Protein AF-A0A6L8U2C1-F1 (afdb_monomer_lite)

pLDDT: mean 93.97, std 9.79, range [42.53, 98.62]

Foldseek 3Di:
DVVVVVVVVVLVVLLVVLVVVLVVLVVVLVVLVVVLVVLVVVLVVVVVCVVVVNDDPVVSVVSVVVSVVSVVVSVVSVVVSVVSVCSSCVSVVHDDD

Secondary structure (DSSP, 8-state):
-HHHHHHHHHHHHHHHHHHHHHHHHHHHHHHHHHHHHHHHHHHHHHHHHHHTTSS-HHHHHHHHHHHHHHHHHHHHHHHHHHHHHHHHHHHHT----

Sequence (97 aa):
ENRQNDLNDNLNRMLEAKRAEIESLSTLLETDLELISLRKRITSSSESQYENGTITATDLLNEINLEKQALINHEIHRINLAMAQADYYNISGKEIE

Radius of gyration: 21.48 Å; chains: 1; bounding box: 53×18×59 Å

Structure (mmCIF, N/CA/C/O backbone):
data_AF-A0A6L8U2C1-F1
#
_entry.id   AF-A0A6L8U2C1-F1
#
loop_
_atom_site.group_PDB
_atom_site.id
_atom_site.type_symbol
_atom_site.label_atom_id
_atom_site.label_alt_id
_atom_site.label_comp_id
_atom_site.label_asym_id
_atom_site.label_entity_id
_atom_site.label_seq_id
_atom_site.pdbx_PDB_ins_code
_atom_site.Cartn_x
_atom_site.Cartn_y
_atom_site.Cartn_z
_atom_site.occupancy
_atom_site.B_iso_or_equiv
_atom_site.auth_seq_id
_atom_site.auth_comp_id
_atom_site.auth_asym_id
_atom_site.auth_atom_id
_atom_site.pdbx_PDB_model_num
ATOM 1 N N . GLU A 1 1 ? 31.217 -1.457 -31.280 1.00 64.44 1 GLU A N 1
ATOM 2 C CA . GLU A 1 1 ? 31.029 -2.594 -30.355 1.00 64.44 1 GLU A CA 1
ATOM 3 C C . GLU A 1 1 ? 31.011 -2.167 -28.891 1.00 64.44 1 GLU A C 1
ATOM 5 O O . GLU A 1 1 ? 29.913 -2.118 -28.363 1.00 64.44 1 GLU A O 1
ATOM 10 N N . ASN A 1 2 ? 32.117 -1.738 -28.260 1.00 79.44 2 ASN A N 1
ATOM 11 C CA . ASN A 1 2 ? 32.122 -1.410 -26.812 1.00 79.44 2 ASN A CA 1
ATOM 12 C C . ASN A 1 2 ? 30.998 -0.458 -26.362 1.00 79.44 2 ASN A C 1
ATOM 14 O O . ASN A 1 2 ? 30.217 -0.813 -25.494 1.00 79.44 2 ASN A O 1
ATOM 18 N N . ARG A 1 3 ? 30.812 0.688 -27.032 1.00 80.88 3 ARG A N 1
ATOM 19 C CA . ARG A 1 3 ? 29.761 1.657 -26.663 1.00 80.88 3 ARG A CA 1
ATOM 20 C C . ARG A 1 3 ? 28.325 1.130 -26.815 1.00 80.88 3 ARG A C 1
ATOM 22 O O . ARG A 1 3 ? 27.432 1.612 -26.131 1.00 80.88 3 ARG A O 1
ATOM 29 N N . GLN A 1 4 ? 28.088 0.185 -27.729 1.00 80.69 4 GLN A N 1
ATOM 30 C CA . GLN A 1 4 ? 26.771 -0.448 -27.884 1.00 80.69 4 GLN A CA 1
ATOM 31 C C . GLN A 1 4 ? 26.533 -1.486 -26.787 1.00 80.69 4 GLN A C 1
ATOM 33 O O . GLN A 1 4 ? 25.439 -1.532 -26.233 1.00 80.69 4 GLN A O 1
ATOM 38 N N . ASN A 1 5 ? 27.564 -2.259 -26.439 1.00 86.88 5 ASN A N 1
ATOM 39 C CA . ASN A 1 5 ? 27.511 -3.205 -25.328 1.00 86.88 5 ASN A CA 1
ATOM 40 C C . ASN A 1 5 ? 27.286 -2.470 -24.000 1.00 86.88 5 ASN A C 1
ATOM 42 O O . ASN A 1 5 ? 26.375 -2.827 -23.264 1.00 86.88 5 ASN A O 1
ATOM 46 N N . ASP A 1 6 ? 28.008 -1.372 -23.758 1.00 88.94 6 ASP A N 1
ATOM 47 C CA . ASP A 1 6 ? 27.852 -0.547 -22.553 1.00 88.94 6 ASP A CA 1
ATOM 48 C C . ASP A 1 6 ? 26.422 -0.004 -22.400 1.00 88.94 6 ASP A C 1
ATOM 50 O O . ASP A 1 6 ? 25.875 0.035 -21.297 1.00 88.94 6 ASP A O 1
ATOM 54 N N . LEU A 1 7 ? 25.802 0.414 -23.510 1.00 87.56 7 LEU A N 1
ATOM 55 C CA . LEU A 1 7 ? 24.433 0.926 -23.519 1.00 87.56 7 LEU A CA 1
ATOM 56 C C . LEU A 1 7 ? 23.411 -0.186 -23.242 1.00 87.56 7 LEU A C 1
ATOM 58 O O . LEU A 1 7 ? 22.476 0.022 -22.472 1.00 87.56 7 LEU A O 1
ATOM 62 N N . ASN A 1 8 ? 23.605 -1.365 -23.834 1.00 88.75 8 ASN A N 1
ATOM 63 C CA . ASN A 1 8 ? 22.741 -2.522 -23.610 1.00 88.75 8 ASN A CA 1
ATOM 64 C C . ASN A 1 8 ? 22.841 -3.029 -22.162 1.00 88.75 8 ASN A C 1
ATOM 66 O O . ASN A 1 8 ? 21.831 -3.281 -21.511 1.00 88.75 8 ASN A O 1
ATOM 70 N N . ASP A 1 9 ? 24.055 -3.097 -21.617 1.00 92.06 9 ASP A N 1
ATOM 71 C CA . ASP A 1 9 ? 24.292 -3.483 -20.227 1.00 92.06 9 ASP A CA 1
ATOM 72 C C . ASP A 1 9 ? 23.677 -2.483 -19.245 1.00 92.06 9 ASP A C 1
ATOM 74 O O . ASP A 1 9 ? 23.177 -2.873 -18.188 1.00 92.06 9 ASP A O 1
ATOM 78 N N . ASN A 1 10 ? 23.703 -1.191 -19.579 1.00 91.19 10 ASN A N 1
ATOM 79 C CA . ASN A 1 10 ? 23.036 -0.165 -18.788 1.00 91.19 10 ASN A CA 1
ATOM 80 C C . ASN A 1 10 ? 21.510 -0.354 -18.801 1.00 91.19 10 ASN A C 1
ATOM 82 O O . ASN A 1 10 ? 20.891 -0.350 -17.737 1.00 91.19 10 ASN A O 1
ATOM 86 N N . LEU A 1 11 ? 20.924 -0.609 -19.975 1.00 91.38 11 LEU A N 1
ATOM 87 C CA . LEU A 1 11 ? 19.486 -0.841 -20.127 1.00 91.38 11 LEU A CA 1
ATOM 88 C C . LEU A 1 11 ? 19.022 -2.087 -19.360 1.00 91.38 11 LEU A C 1
ATOM 90 O O . LEU A 1 11 ? 18.025 -2.037 -18.641 1.00 91.38 11 LEU A O 1
ATOM 94 N N . ASN A 1 12 ? 19.782 -3.182 -19.443 1.00 92.81 12 ASN A N 1
ATOM 95 C CA . ASN A 1 12 ? 19.498 -4.409 -18.699 1.00 92.81 12 ASN A CA 1
ATOM 96 C C . ASN A 1 12 ? 19.514 -4.170 -17.185 1.00 92.81 12 ASN A C 1
ATOM 98 O O . ASN A 1 12 ? 18.579 -4.573 -16.496 1.00 92.81 12 ASN A O 1
ATOM 102 N N . ARG A 1 13 ? 20.511 -3.437 -16.672 1.00 94.81 13 ARG A N 1
ATOM 103 C CA . ARG A 1 13 ? 20.570 -3.076 -15.245 1.00 94.81 13 ARG A CA 1
ATOM 104 C C . ARG A 1 13 ? 19.380 -2.225 -14.807 1.00 94.81 13 ARG A C 1
ATOM 106 O O . ARG A 1 13 ? 18.851 -2.434 -13.719 1.00 94.81 13 ARG A O 1
ATOM 113 N N . MET A 1 14 ? 18.939 -1.279 -15.639 1.00 94.19 14 MET A N 1
ATOM 114 C CA . MET A 1 14 ? 17.749 -0.471 -15.348 1.00 94.19 14 MET A CA 1
ATOM 115 C C . MET A 1 14 ? 16.477 -1.330 -15.294 1.00 94.19 14 MET A C 1
ATOM 117 O O . MET A 1 14 ? 15.662 -1.163 -14.386 1.00 94.19 14 MET A O 1
ATOM 121 N N . LEU A 1 15 ? 16.323 -2.274 -16.226 1.00 95.06 15 LEU A N 1
ATOM 122 C CA . LEU A 1 15 ? 15.197 -3.210 -16.248 1.00 95.06 15 LEU A CA 1
ATOM 123 C C . LEU A 1 15 ? 15.192 -4.140 -15.029 1.00 95.06 15 LEU A C 1
ATOM 125 O O . LEU A 1 15 ? 14.131 -4.377 -14.454 1.00 95.06 15 LEU A O 1
ATOM 129 N N . GLU A 1 16 ? 16.351 -4.655 -14.621 1.00 96.25 16 GLU A N 1
ATOM 130 C CA . GLU A 1 16 ? 16.486 -5.484 -13.418 1.00 96.25 16 GLU A CA 1
ATOM 131 C C . GLU A 1 16 ? 16.134 -4.707 -12.149 1.00 96.25 16 GLU A C 1
ATOM 133 O O . GLU A 1 16 ? 15.351 -5.193 -11.333 1.00 96.25 16 GLU A O 1
ATOM 138 N N . ALA A 1 17 ? 16.632 -3.474 -12.015 1.00 95.88 17 ALA A N 1
ATOM 139 C CA . ALA A 1 17 ? 16.309 -2.615 -10.880 1.00 95.88 17 ALA A CA 1
ATOM 140 C C . ALA A 1 17 ? 14.799 -2.343 -10.784 1.00 95.88 17 ALA A C 1
ATOM 142 O O . ALA A 1 17 ? 14.218 -2.471 -9.707 1.00 95.88 17 ALA A O 1
ATOM 143 N N . LYS A 1 18 ? 14.144 -2.040 -11.913 1.00 95.88 18 LYS A N 1
ATOM 144 C CA . LYS A 1 18 ? 12.690 -1.826 -11.946 1.00 95.88 18 LYS A CA 1
ATOM 145 C C . LYS A 1 18 ? 11.888 -3.091 -11.650 1.00 95.88 18 LYS A C 1
ATOM 147 O O . LYS A 1 18 ? 10.873 -3.007 -10.970 1.00 95.88 18 LYS A O 1
ATOM 152 N N . ARG A 1 19 ? 12.345 -4.271 -12.078 1.00 96.62 19 ARG A N 1
ATOM 153 C CA . ARG A 1 19 ? 11.706 -5.546 -11.697 1.00 96.62 19 ARG A CA 1
ATOM 154 C C . ARG A 1 19 ? 11.772 -5.796 -10.194 1.00 96.62 19 ARG A C 1
ATOM 156 O O . ARG A 1 19 ? 10.752 -6.139 -9.608 1.00 96.62 19 ARG A O 1
ATOM 163 N N . ALA A 1 20 ? 12.937 -5.588 -9.582 1.00 97.81 20 ALA A N 1
ATOM 164 C CA . ALA A 1 20 ? 13.097 -5.731 -8.137 1.00 97.81 20 ALA A CA 1
ATOM 165 C C . ALA A 1 20 ? 12.222 -4.728 -7.359 1.00 97.81 20 ALA A C 1
ATOM 167 O O . ALA A 1 20 ? 11.622 -5.083 -6.346 1.00 97.81 20 ALA A O 1
ATOM 168 N N . GLU A 1 21 ? 12.099 -3.490 -7.850 1.00 97.62 21 GLU A N 1
ATOM 169 C CA . GLU A 1 21 ? 11.189 -2.484 -7.285 1.00 97.62 21 GLU A CA 1
ATOM 170 C C . GLU A 1 21 ? 9.719 -2.941 -7.353 1.00 97.62 21 GLU A C 1
ATOM 172 O O . GLU A 1 21 ? 9.011 -2.883 -6.348 1.00 97.62 21 GLU A O 1
ATOM 177 N N . ILE A 1 22 ? 9.275 -3.461 -8.503 1.00 98.19 22 ILE A N 1
ATOM 178 C CA . ILE A 1 22 ? 7.918 -3.997 -8.705 1.00 98.19 22 ILE A CA 1
ATOM 179 C C . ILE A 1 22 ? 7.628 -5.170 -7.759 1.00 98.19 22 ILE A C 1
ATOM 181 O O . ILE A 1 22 ? 6.550 -5.226 -7.165 1.00 98.19 22 ILE A O 1
ATOM 185 N N . GLU A 1 23 ? 8.568 -6.104 -7.605 1.00 98.31 23 GLU A N 1
ATOM 186 C CA . GLU A 1 23 ? 8.421 -7.261 -6.711 1.00 98.31 23 GLU A CA 1
ATOM 187 C C . GLU A 1 23 ? 8.315 -6.827 -5.240 1.00 98.31 23 GLU A C 1
ATOM 189 O O . GLU A 1 23 ? 7.427 -7.275 -4.509 1.00 98.31 23 GLU A O 1
ATOM 194 N N . SER A 1 24 ? 9.165 -5.883 -4.829 1.00 98.12 24 SER A N 1
ATOM 195 C CA . SER A 1 24 ? 9.144 -5.305 -3.484 1.00 98.12 24 SER A CA 1
ATOM 196 C C . SER A 1 24 ? 7.815 -4.602 -3.186 1.00 98.12 24 SER A C 1
ATOM 198 O O . SER A 1 24 ? 7.186 -4.871 -2.162 1.00 98.12 24 SER A O 1
ATOM 200 N N . LEU A 1 25 ? 7.330 -3.763 -4.109 1.00 98.19 25 LEU A N 1
ATOM 201 C CA . LEU A 1 25 ? 6.041 -3.075 -3.975 1.00 98.19 25 LEU A CA 1
ATOM 202 C C . LEU A 1 25 ? 4.862 -4.053 -3.959 1.00 98.19 25 LEU A C 1
ATOM 204 O O . LEU A 1 25 ? 3.923 -3.858 -3.193 1.00 98.19 25 LEU A O 1
ATOM 208 N N . SER A 1 26 ? 4.915 -5.123 -4.754 1.00 97.75 26 SER A N 1
ATOM 209 C CA . SER A 1 26 ? 3.870 -6.155 -4.752 1.00 97.75 26 SER A CA 1
ATOM 210 C C . SER A 1 26 ? 3.784 -6.858 -3.394 1.00 97.75 26 SER A C 1
ATOM 212 O O . SER A 1 26 ? 2.698 -6.989 -2.837 1.00 97.75 26 SER A O 1
ATOM 214 N N . THR A 1 27 ? 4.931 -7.216 -2.811 1.00 98.06 27 THR A N 1
ATOM 215 C CA . THR A 1 27 ? 5.001 -7.825 -1.469 1.00 98.06 27 THR A CA 1
ATOM 216 C C . THR A 1 27 ? 4.552 -6.850 -0.372 1.00 98.06 27 THR A C 1
ATOM 218 O O . THR A 1 27 ? 3.873 -7.228 0.587 1.00 98.06 27 THR A O 1
ATOM 221 N N . LEU A 1 28 ? 4.893 -5.565 -0.512 1.00 98.12 28 LEU A N 1
ATOM 222 C CA . LEU A 1 28 ? 4.456 -4.519 0.413 1.00 98.12 28 LEU A CA 1
ATOM 223 C C . LEU A 1 28 ? 2.928 -4.382 0.428 1.00 98.12 28 LEU A C 1
ATOM 225 O O . LEU A 1 28 ? 2.339 -4.265 1.501 1.00 98.12 28 LEU A O 1
ATOM 229 N N . LEU A 1 29 ? 2.278 -4.475 -0.735 1.00 98.38 29 LEU A N 1
ATOM 230 C CA . LEU A 1 29 ? 0.818 -4.427 -0.833 1.00 98.38 29 LEU A CA 1
ATOM 231 C C . LEU A 1 29 ? 0.132 -5.595 -0.121 1.00 98.38 29 LEU A C 1
ATOM 233 O O . LEU A 1 29 ? -0.930 -5.396 0.467 1.00 98.38 29 LEU A O 1
ATOM 237 N N . GLU A 1 30 ? 0.718 -6.792 -0.145 1.00 98.06 30 GLU A N 1
ATOM 238 C CA . GLU A 1 30 ? 0.201 -7.937 0.618 1.00 98.06 30 GLU A CA 1
ATOM 239 C C . GLU A 1 30 ? 0.256 -7.658 2.125 1.00 98.06 30 GLU A C 1
ATOM 241 O O . GLU A 1 30 ? -0.733 -7.842 2.836 1.00 98.06 30 GLU A O 1
ATOM 246 N N . THR A 1 31 ? 1.376 -7.106 2.593 1.00 98.00 31 THR A N 1
ATOM 247 C CA . THR A 1 31 ? 1.554 -6.725 4.003 1.00 98.00 31 THR A CA 1
ATOM 248 C C . THR A 1 31 ? 0.581 -5.611 4.416 1.00 98.00 31 THR A C 1
ATOM 250 O O . THR A 1 31 ? 0.015 -5.643 5.512 1.00 98.00 31 THR A O 1
ATOM 253 N N . ASP A 1 32 ? 0.323 -4.639 3.536 1.00 98.44 32 ASP A N 1
ATOM 254 C CA . ASP A 1 32 ? -0.667 -3.587 3.779 1.00 98.44 32 ASP A CA 1
ATOM 255 C C . ASP A 1 32 ? -2.081 -4.160 3.959 1.00 98.44 32 ASP A C 1
ATOM 257 O O . ASP A 1 32 ? -2.825 -3.703 4.831 1.00 98.44 32 ASP A O 1
ATOM 261 N N . LEU A 1 33 ? -2.462 -5.178 3.177 1.00 98.38 33 LEU A N 1
ATOM 262 C CA . LEU A 1 33 ? -3.767 -5.836 3.312 1.00 98.38 33 LEU A CA 1
ATOM 263 C C . LEU A 1 33 ? -3.914 -6.536 4.668 1.00 98.38 33 LEU A C 1
ATOM 265 O O . LEU A 1 33 ? -4.981 -6.458 5.290 1.00 98.38 33 LEU A O 1
ATOM 269 N N . GLU A 1 34 ? -2.850 -7.173 5.161 1.00 98.44 34 GLU A N 1
ATOM 270 C CA . GLU A 1 34 ? -2.828 -7.754 6.506 1.00 98.44 34 GLU A CA 1
ATOM 271 C C . GLU A 1 34 ? -2.989 -6.678 7.587 1.00 98.44 34 GLU A C 1
ATOM 273 O O . GLU A 1 34 ? -3.808 -6.828 8.502 1.00 98.44 34 GLU A O 1
ATOM 278 N N . LEU A 1 35 ? -2.276 -5.554 7.455 1.00 98.44 35 LEU A N 1
ATOM 279 C CA . LEU A 1 35 ? -2.386 -4.421 8.373 1.00 98.44 35 LEU A CA 1
ATOM 280 C C . LEU A 1 35 ? -3.799 -3.825 8.378 1.00 98.44 35 LEU A C 1
ATOM 282 O O . LEU A 1 35 ? -4.352 -3.559 9.448 1.00 98.44 35 LEU A O 1
ATOM 286 N N . ILE A 1 36 ? -4.408 -3.644 7.205 1.00 98.62 36 ILE A N 1
ATOM 287 C CA . ILE A 1 36 ? -5.785 -3.153 7.063 1.00 98.62 36 ILE A CA 1
ATOM 288 C C . ILE A 1 36 ? -6.763 -4.106 7.756 1.00 98.62 36 ILE A C 1
ATOM 290 O O . ILE A 1 36 ? -7.650 -3.658 8.485 1.00 98.62 36 ILE A O 1
ATOM 294 N N . SER A 1 37 ? -6.606 -5.417 7.557 1.00 98.50 37 SER A N 1
ATOM 295 C CA . SER A 1 37 ? -7.435 -6.434 8.212 1.00 98.50 37 SER A CA 1
ATOM 296 C C . SER A 1 37 ? -7.314 -6.362 9.737 1.00 98.50 37 SER A C 1
ATOM 298 O O . SER A 1 37 ? -8.322 -6.348 10.451 1.00 98.50 37 SER A O 1
ATOM 300 N N . LEU A 1 38 ? -6.087 -6.237 10.251 1.00 98.56 38 LEU A N 1
ATOM 301 C CA . LEU A 1 38 ? -5.838 -6.082 11.681 1.00 98.56 38 LEU A CA 1
ATOM 302 C C . LEU A 1 38 ? -6.480 -4.802 12.228 1.00 98.56 38 LEU A C 1
ATOM 304 O O . LEU A 1 38 ? -7.144 -4.850 13.263 1.00 98.56 38 LEU A O 1
ATOM 308 N N . ARG A 1 39 ? -6.333 -3.676 11.524 1.00 98.44 39 ARG A N 1
ATOM 309 C CA . ARG A 1 39 ? -6.917 -2.394 11.932 1.00 98.44 39 ARG A CA 1
ATOM 310 C C . ARG A 1 39 ? -8.436 -2.440 11.975 1.00 98.44 39 ARG A C 1
ATOM 312 O O . ARG A 1 39 ? -8.993 -2.049 12.990 1.00 98.44 39 ARG A O 1
ATOM 319 N N . LYS A 1 40 ? -9.094 -3.033 10.976 1.00 98.38 40 LYS A N 1
ATOM 320 C CA . LYS A 1 40 ? -10.554 -3.244 10.992 1.00 98.38 40 LYS A CA 1
ATOM 321 C C . LYS A 1 40 ? -11.025 -4.014 12.226 1.00 98.38 40 LYS A C 1
ATOM 323 O O . LYS A 1 40 ? -12.042 -3.671 12.825 1.00 98.38 40 LYS A O 1
ATOM 328 N N . ARG A 1 41 ? -10.283 -5.050 12.635 1.00 98.56 41 ARG A N 1
ATOM 329 C CA . ARG A 1 41 ? -10.595 -5.813 13.857 1.00 98.56 41 ARG A CA 1
ATOM 330 C C . ARG A 1 41 ? -10.436 -4.969 15.121 1.00 98.56 41 ARG A C 1
ATOM 332 O O . ARG A 1 41 ? -11.251 -5.100 16.030 1.00 98.56 41 ARG A O 1
ATOM 339 N N . ILE A 1 42 ? -9.406 -4.124 15.178 1.00 98.25 42 ILE A N 1
ATOM 340 C CA . ILE A 1 42 ? -9.191 -3.197 16.295 1.00 98.25 42 ILE A CA 1
ATOM 341 C C . ILE A 1 42 ? -10.334 -2.181 16.354 1.00 98.25 42 ILE A C 1
ATOM 343 O O . ILE A 1 42 ? -10.966 -2.077 17.400 1.00 98.25 42 ILE A O 1
ATOM 347 N N . THR A 1 43 ? -10.669 -1.525 15.239 1.00 98.12 43 THR A N 1
ATOM 348 C CA . THR A 1 43 ? -11.783 -0.569 15.160 1.00 98.12 43 THR A CA 1
ATOM 349 C C . THR A 1 43 ? -13.090 -1.198 15.639 1.00 98.12 43 THR A C 1
ATOM 351 O O . THR A 1 43 ? -13.746 -0.634 16.505 1.00 98.12 43 THR A O 1
ATOM 354 N N . SER A 1 44 ? -13.427 -2.404 15.171 1.00 98.31 44 SER A N 1
ATOM 355 C CA . SER A 1 44 ? -14.649 -3.111 15.587 1.00 98.31 44 SER A CA 1
ATOM 356 C C . SER A 1 44 ? -14.675 -3.438 17.090 1.00 98.31 44 SER A C 1
ATOM 358 O O . SER A 1 44 ? -15.712 -3.322 17.749 1.00 98.31 44 SER A O 1
ATOM 360 N N . SER A 1 45 ? -13.525 -3.801 17.671 1.00 98.06 45 SER A N 1
ATOM 361 C CA . SER A 1 45 ? -13.410 -3.973 19.123 1.00 98.06 45 SER A CA 1
ATOM 362 C C . SER A 1 45 ? -13.585 -2.644 19.862 1.00 98.06 45 SER A C 1
ATOM 364 O O . SER A 1 45 ? -14.230 -2.612 20.910 1.00 98.06 45 SER A O 1
ATOM 366 N N . SER A 1 46 ? -13.024 -1.554 19.339 1.00 97.56 46 SER A N 1
ATOM 367 C CA . SER A 1 46 ? -13.159 -0.215 19.916 1.00 97.56 46 SER A CA 1
ATOM 368 C C . SER A 1 46 ? -14.595 0.303 19.833 1.00 97.56 46 SER A C 1
ATOM 370 O O . SER A 1 46 ? -15.075 0.889 20.797 1.00 97.56 46 SER A O 1
ATOM 372 N N . GLU A 1 47 ? -15.326 0.021 18.752 1.00 97.81 47 GLU A N 1
ATOM 373 C CA . GLU A 1 47 ? -16.762 0.322 18.640 1.00 97.81 47 GLU A CA 1
ATOM 374 C C . GLU A 1 47 ? -17.547 -0.351 19.772 1.00 97.81 47 GLU A C 1
ATOM 376 O O . GLU A 1 47 ? -18.271 0.317 20.507 1.00 97.81 47 GLU A O 1
ATOM 381 N N . SER A 1 48 ? -17.306 -1.647 20.000 1.00 98.19 48 SER A N 1
ATOM 382 C CA . SER A 1 48 ? -17.934 -2.385 21.105 1.00 98.19 48 SER A CA 1
ATOM 383 C C . SER A 1 48 ? -17.562 -1.806 22.476 1.00 98.19 48 SER A C 1
ATOM 385 O O . SER A 1 48 ? -18.391 -1.741 23.383 1.00 98.19 48 SER A O 1
ATOM 387 N N . GLN A 1 49 ? -16.310 -1.382 22.671 1.00 97.75 49 GLN A N 1
ATOM 388 C CA . GLN A 1 49 ? -15.880 -0.755 23.925 1.00 97.75 49 GLN A CA 1
ATOM 389 C C . GLN A 1 49 ? -16.520 0.620 24.131 1.00 97.75 49 GLN A C 1
ATOM 391 O O . GLN A 1 49 ? -16.844 0.971 25.265 1.00 97.75 49 GLN A O 1
ATOM 396 N N . TYR A 1 50 ? -16.723 1.386 23.061 1.00 97.75 50 TYR A N 1
ATOM 397 C CA . TYR A 1 50 ? -17.384 2.685 23.108 1.00 97.75 50 TYR A CA 1
ATOM 398 C C . TYR A 1 50 ? -18.870 2.539 23.447 1.00 97.75 50 TYR A C 1
ATOM 400 O O . TYR A 1 50 ? -19.357 3.225 24.344 1.00 97.75 50 TYR A O 1
ATOM 408 N N . GLU A 1 51 ? -19.571 1.597 22.809 1.00 97.31 51 GLU A N 1
ATOM 409 C CA . GLU A 1 51 ? -20.975 1.284 23.114 1.00 97.31 51 GLU A CA 1
ATOM 410 C C . GLU A 1 51 ? -21.170 0.866 24.577 1.00 97.31 51 GLU A C 1
ATOM 412 O O . GLU A 1 51 ? -22.138 1.264 25.223 1.00 97.31 51 GLU A O 1
ATOM 417 N N . ASN A 1 52 ? -20.207 0.124 25.128 1.00 97.06 52 ASN A N 1
ATOM 418 C CA . ASN A 1 52 ? -20.189 -0.270 26.536 1.00 97.06 52 ASN A CA 1
ATOM 419 C C . ASN A 1 52 ? -19.650 0.827 27.479 1.00 97.06 52 ASN A C 1
ATOM 421 O O . ASN A 1 52 ? -19.466 0.575 28.670 1.00 97.06 52 ASN A O 1
ATOM 425 N N . GLY A 1 53 ? -19.350 2.027 26.972 1.00 96.12 53 GLY A N 1
ATOM 426 C CA . GLY A 1 53 ? -18.855 3.162 27.756 1.00 96.12 53 GLY A CA 1
ATOM 427 C C . GLY A 1 53 ? -17.459 2.970 28.362 1.00 96.12 53 GLY A C 1
ATOM 428 O O . GLY A 1 53 ? -17.100 3.671 29.304 1.00 96.12 53 GLY A O 1
ATOM 429 N N . THR A 1 54 ? -16.680 2.010 27.857 1.00 97.19 54 THR A N 1
ATOM 430 C CA . THR A 1 54 ? -15.327 1.685 28.340 1.00 97.19 54 THR A CA 1
ATOM 431 C C . THR A 1 54 ? -14.258 2.613 27.755 1.00 97.19 54 THR A C 1
ATOM 433 O O . THR A 1 54 ? -13.266 2.890 28.425 1.00 97.19 54 THR A O 1
ATOM 436 N N . ILE A 1 55 ? -14.463 3.118 26.534 1.00 97.94 55 ILE A N 1
ATOM 437 C CA . ILE A 1 55 ? -13.597 4.125 25.898 1.00 97.94 55 ILE A CA 1
ATOM 438 C C . ILE A 1 55 ? -14.393 5.379 25.536 1.00 97.94 55 ILE A C 1
ATOM 440 O O . ILE A 1 55 ? -15.625 5.362 25.488 1.00 97.94 55 ILE A O 1
ATOM 444 N N . THR A 1 56 ? -13.694 6.478 25.257 1.00 98.00 56 THR A N 1
ATOM 445 C CA . THR A 1 56 ? -14.331 7.726 24.826 1.00 98.00 56 THR A CA 1
ATOM 446 C C . THR A 1 56 ? -14.570 7.753 23.315 1.00 98.00 56 THR A C 1
ATOM 448 O O . THR A 1 56 ? -13.973 6.995 22.550 1.00 98.00 56 THR A O 1
ATOM 451 N N . ALA A 1 57 ? -15.414 8.683 22.855 1.00 96.75 57 ALA A N 1
ATOM 452 C CA . ALA A 1 57 ? -15.609 8.913 21.421 1.00 96.75 57 ALA A CA 1
ATOM 453 C C . ALA A 1 57 ? -14.303 9.332 20.717 1.00 96.75 57 ALA A C 1
ATOM 455 O O . ALA A 1 57 ? -14.085 8.979 19.562 1.00 96.75 57 ALA A O 1
ATOM 456 N N . THR A 1 58 ? -13.423 10.060 21.413 1.00 97.88 58 THR A N 1
ATOM 457 C CA . THR A 1 58 ? -12.115 10.472 20.886 1.00 97.88 58 THR A CA 1
ATOM 458 C C . THR A 1 58 ? -11.210 9.268 20.635 1.00 97.88 58 THR A C 1
ATOM 460 O O . THR A 1 58 ? -10.542 9.216 19.605 1.00 97.88 58 THR A O 1
ATOM 463 N N . ASP A 1 59 ? -11.219 8.285 21.537 1.00 97.75 59 ASP A N 1
ATOM 464 C CA . ASP A 1 59 ? -10.431 7.057 21.386 1.00 97.75 59 ASP A CA 1
ATOM 465 C C . ASP A 1 59 ? -10.911 6.245 20.177 1.00 97.75 59 ASP A C 1
ATOM 467 O O . ASP A 1 59 ? -10.105 5.833 19.344 1.00 97.75 59 ASP A O 1
ATOM 471 N N . LEU A 1 60 ? -12.232 6.097 20.018 1.00 98.19 60 LEU A N 1
ATOM 472 C CA . LEU A 1 60 ? -12.815 5.438 18.848 1.00 98.19 60 LEU A CA 1
ATOM 473 C C . LEU A 1 60 ? -12.457 6.164 17.542 1.00 98.19 60 LEU A C 1
ATOM 475 O O . LEU A 1 60 ? -12.040 5.531 16.572 1.00 98.19 60 LEU A O 1
ATOM 479 N N . LEU A 1 61 ? -12.584 7.495 17.514 1.00 98.31 61 LEU A N 1
ATOM 480 C CA . LEU A 1 61 ? -12.219 8.301 16.347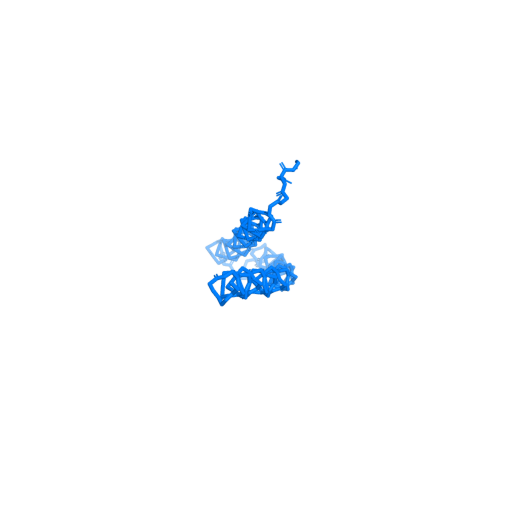 1.00 98.31 61 LEU A CA 1
ATOM 481 C C . LEU A 1 61 ? -10.746 8.130 15.963 1.00 98.31 61 LEU A C 1
ATOM 483 O O . LEU A 1 61 ? -10.428 8.090 14.774 1.00 98.31 61 LEU A O 1
ATOM 487 N N . ASN A 1 62 ? -9.853 7.998 16.943 1.00 98.44 62 ASN A N 1
ATOM 488 C CA . ASN A 1 62 ? -8.443 7.732 16.680 1.00 98.44 62 ASN A CA 1
ATOM 489 C C . ASN A 1 62 ? -8.233 6.369 16.011 1.00 98.44 62 ASN A C 1
ATOM 491 O O . ASN A 1 62 ? -7.499 6.300 15.026 1.00 98.44 62 ASN A O 1
ATOM 495 N N . GLU A 1 63 ? -8.901 5.307 16.469 1.00 98.25 63 GLU A N 1
ATOM 496 C CA . GLU A 1 63 ? -8.779 3.989 15.828 1.00 98.25 63 GLU A CA 1
ATOM 497 C C . GLU A 1 63 ? -9.336 3.980 14.400 1.00 98.25 63 GLU A C 1
ATOM 499 O O . GLU A 1 63 ? -8.679 3.475 13.487 1.00 98.25 63 GLU A O 1
ATOM 504 N N . ILE A 1 64 ? -10.475 4.644 14.169 1.00 98.38 64 ILE A N 1
ATOM 505 C CA . ILE A 1 64 ? -11.025 4.834 12.818 1.00 98.38 64 ILE A CA 1
ATOM 506 C C . ILE A 1 64 ? -10.015 5.571 11.927 1.00 98.38 64 ILE A C 1
ATOM 508 O O . ILE A 1 64 ? -9.780 5.163 10.788 1.00 98.38 64 ILE A O 1
ATOM 512 N N . ASN A 1 65 ? -9.386 6.636 12.431 1.00 98.56 65 ASN A N 1
ATOM 513 C CA . ASN A 1 65 ? -8.378 7.386 11.680 1.00 98.56 65 ASN A CA 1
ATOM 514 C C . ASN A 1 65 ? -7.161 6.522 11.326 1.00 98.56 65 ASN A C 1
ATOM 516 O O . ASN A 1 65 ? -6.686 6.580 10.192 1.00 98.56 65 ASN A O 1
ATOM 520 N N . LEU A 1 66 ? -6.680 5.693 12.256 1.00 98.56 66 LEU A N 1
ATOM 521 C CA . LEU A 1 66 ? -5.561 4.779 12.017 1.00 98.56 66 LEU A CA 1
ATOM 522 C C . LEU A 1 66 ? -5.908 3.702 10.978 1.00 98.56 66 LEU A C 1
ATOM 524 O O . LEU A 1 66 ? -5.072 3.375 10.133 1.00 98.56 66 LEU A O 1
ATOM 528 N N . GLU A 1 67 ? -7.139 3.182 10.983 1.00 98.44 67 GLU A N 1
ATOM 529 C CA . GLU A 1 67 ? -7.624 2.295 9.919 1.00 98.44 67 GLU A CA 1
ATOM 530 C C . GLU A 1 67 ? -7.644 3.007 8.560 1.00 98.44 67 GLU A C 1
ATOM 532 O O . GLU A 1 67 ? -7.152 2.463 7.567 1.00 98.44 67 GLU A O 1
ATOM 537 N N . LYS A 1 68 ? -8.171 4.238 8.496 1.00 98.50 68 LYS A N 1
ATOM 538 C CA . LYS A 1 68 ? -8.189 5.015 7.247 1.00 98.50 68 LYS A CA 1
ATOM 539 C C . LYS A 1 68 ? -6.789 5.334 6.746 1.00 98.50 68 LYS A C 1
ATOM 541 O O . LYS A 1 68 ? -6.557 5.263 5.543 1.00 98.50 68 LYS A O 1
ATOM 546 N N . GLN A 1 69 ? -5.850 5.630 7.636 1.00 98.56 69 GLN A N 1
ATOM 547 C CA . GLN A 1 69 ? -4.466 5.877 7.256 1.00 98.56 69 GLN A CA 1
ATOM 548 C C . GLN A 1 69 ? -3.817 4.632 6.637 1.00 98.56 69 GLN A C 1
ATOM 550 O O . GLN A 1 69 ? -3.131 4.754 5.624 1.00 98.56 69 GLN A O 1
ATOM 555 N N . ALA A 1 70 ? -4.076 3.438 7.182 1.00 98.50 70 ALA A N 1
ATOM 556 C CA . ALA A 1 70 ? -3.600 2.188 6.586 1.00 98.50 70 ALA A CA 1
ATOM 557 C C . ALA A 1 70 ? -4.158 1.979 5.165 1.00 98.50 70 ALA A C 1
ATOM 559 O O . ALA A 1 70 ? -3.408 1.628 4.258 1.00 98.50 70 ALA A O 1
ATOM 560 N N . LEU A 1 71 ? -5.447 2.271 4.949 1.00 98.38 71 LEU A N 1
ATOM 561 C CA . LEU A 1 71 ? -6.069 2.222 3.619 1.00 98.38 71 LEU A CA 1
ATOM 562 C C . LEU A 1 71 ? -5.441 3.228 2.644 1.00 98.38 71 LEU A C 1
ATOM 564 O O . LEU A 1 71 ? -5.142 2.876 1.509 1.00 98.38 71 LEU A O 1
ATOM 568 N N .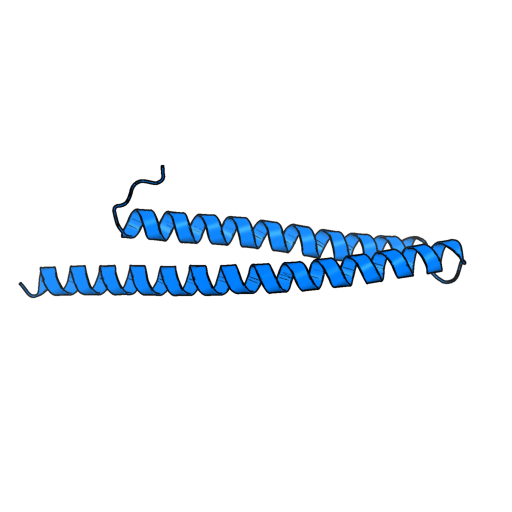 ILE A 1 72 ? -5.217 4.471 3.076 1.0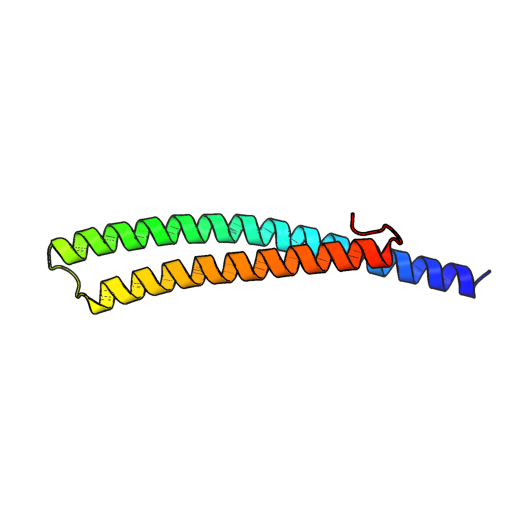0 98.62 72 ILE A N 1
ATOM 569 C CA . ILE A 1 72 ? -4.602 5.508 2.234 1.00 98.62 72 ILE A CA 1
ATOM 570 C C . ILE A 1 72 ? -3.179 5.106 1.831 1.00 98.62 72 ILE A C 1
ATOM 572 O O . ILE A 1 72 ? -2.818 5.236 0.663 1.00 98.62 72 ILE A O 1
ATOM 576 N N . ASN A 1 73 ? -2.386 4.58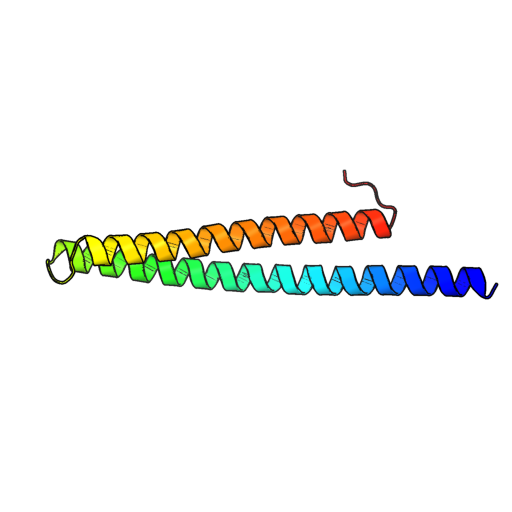9 2.771 1.00 98.38 73 ASN A N 1
ATOM 577 C CA . ASN A 1 73 ? -1.021 4.144 2.490 1.00 98.38 73 ASN A CA 1
ATOM 578 C C . ASN A 1 73 ? -0.996 3.000 1.469 1.00 98.38 73 ASN A C 1
ATOM 580 O O . ASN A 1 73 ? -0.201 3.048 0.533 1.00 98.38 73 ASN A O 1
ATOM 584 N N . HIS A 1 74 ? -1.912 2.035 1.590 1.00 98.56 74 HIS A N 1
ATOM 585 C CA . HIS A 1 74 ? -2.071 0.971 0.601 1.00 98.56 74 HIS A CA 1
ATOM 586 C C . HIS A 1 74 ? -2.338 1.528 -0.804 1.00 98.56 74 HIS A C 1
ATOM 588 O O . HIS A 1 74 ? -1.672 1.142 -1.762 1.00 98.56 74 HIS A O 1
ATOM 594 N N . GLU A 1 75 ? -3.260 2.484 -0.944 1.00 98.44 75 GLU A N 1
ATOM 595 C CA . GLU A 1 75 ? -3.548 3.103 -2.245 1.00 98.44 75 GLU A CA 1
ATOM 596 C C . GLU A 1 75 ? -2.348 3.882 -2.807 1.00 98.44 75 GLU A C 1
ATOM 598 O O . GLU A 1 75 ? -2.076 3.817 -4.007 1.00 98.44 75 GLU A O 1
ATOM 603 N N . ILE A 1 76 ? -1.574 4.562 -1.954 1.00 98.50 76 ILE A N 1
ATOM 604 C CA . ILE A 1 76 ? -0.318 5.212 -2.361 1.00 98.50 76 ILE A CA 1
ATOM 605 C C . ILE A 1 76 ? 0.669 4.172 -2.905 1.00 98.50 76 ILE A C 1
ATOM 607 O O . ILE A 1 76 ? 1.248 4.369 -3.974 1.00 98.50 76 ILE A O 1
ATOM 611 N N . HIS A 1 77 ? 0.844 3.044 -2.217 1.00 98.50 77 HIS A N 1
ATOM 612 C CA . HIS A 1 77 ? 1.728 1.977 -2.683 1.00 98.50 77 HIS A CA 1
ATOM 613 C C . HIS A 1 77 ? 1.236 1.340 -3.991 1.00 98.50 77 HIS A C 1
ATOM 615 O O . HIS A 1 77 ? 2.056 1.005 -4.846 1.00 98.50 77 HIS A O 1
ATOM 621 N N . ARG A 1 78 ? -0.084 1.246 -4.213 1.00 98.38 78 ARG A N 1
ATOM 622 C CA . ARG A 1 78 ? -0.650 0.782 -5.493 1.00 98.38 78 ARG A CA 1
ATOM 623 C C . ARG A 1 78 ? -0.313 1.729 -6.639 1.00 98.38 78 ARG A C 1
ATOM 625 O O . ARG A 1 78 ? 0.038 1.269 -7.724 1.00 98.38 78 ARG A O 1
ATOM 632 N N . ILE A 1 79 ? -0.392 3.037 -6.400 1.00 98.31 79 ILE 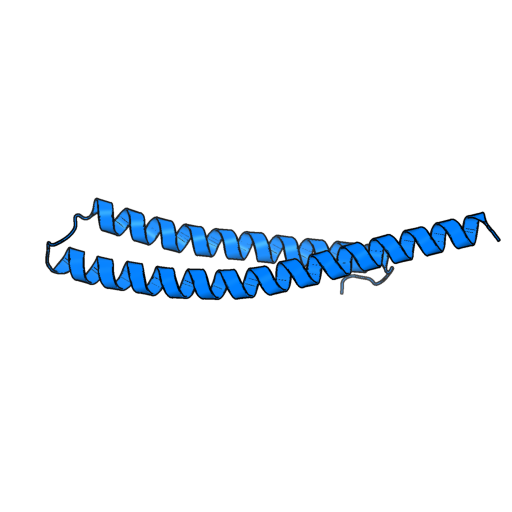A N 1
ATOM 633 C CA . ILE A 1 79 ? 0.011 4.051 -7.382 1.00 98.31 79 ILE A CA 1
ATOM 634 C C . ILE A 1 79 ? 1.507 3.919 -7.687 1.00 98.31 79 ILE A C 1
ATOM 636 O O . ILE A 1 79 ? 1.886 3.888 -8.856 1.00 98.31 79 ILE A O 1
ATOM 640 N N . ASN A 1 80 ? 2.348 3.760 -6.661 1.00 97.88 80 ASN A N 1
ATOM 641 C CA . ASN A 1 80 ? 3.787 3.563 -6.844 1.00 97.88 80 ASN A CA 1
ATOM 642 C C . ASN A 1 80 ? 4.094 2.302 -7.666 1.00 97.88 80 ASN A C 1
ATOM 644 O O . ASN A 1 80 ? 4.951 2.343 -8.546 1.00 97.88 80 ASN A O 1
ATOM 648 N N . LEU A 1 81 ? 3.372 1.200 -7.430 1.00 98.31 81 LEU A N 1
ATOM 649 C CA . LEU A 1 81 ? 3.507 -0.024 -8.223 1.00 98.31 81 LEU A CA 1
ATOM 650 C C . LEU A 1 81 ? 3.172 0.228 -9.697 1.00 98.31 81 LEU A C 1
ATOM 652 O O . LEU A 1 81 ? 3.948 -0.154 -10.573 1.00 98.31 81 LEU A O 1
ATOM 656 N N . ALA A 1 82 ? 2.055 0.904 -9.974 1.00 97.25 82 ALA A N 1
ATOM 657 C CA . ALA A 1 82 ? 1.659 1.243 -11.338 1.00 97.25 82 ALA A CA 1
ATOM 658 C C . ALA A 1 82 ? 2.694 2.150 -12.028 1.00 97.25 82 ALA A C 1
ATOM 660 O O . ALA A 1 82 ? 3.021 1.941 -13.195 1.00 97.25 82 ALA A O 1
ATOM 661 N N . MET A 1 83 ? 3.264 3.117 -11.301 1.00 97.00 83 MET A N 1
ATOM 662 C CA . MET A 1 83 ? 4.347 3.964 -11.808 1.00 97.00 83 MET A CA 1
ATOM 663 C C . MET A 1 83 ? 5.608 3.150 -12.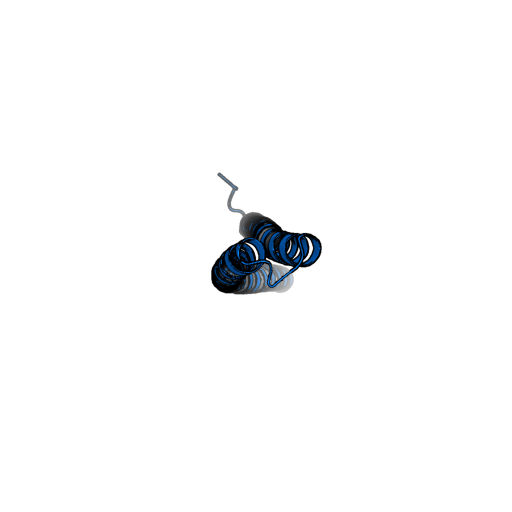128 1.00 97.00 83 MET A C 1
ATOM 665 O O . MET A 1 83 ? 6.166 3.299 -13.212 1.00 97.00 83 MET A O 1
ATOM 669 N N . ALA A 1 84 ? 6.027 2.242 -11.241 1.00 96.81 84 ALA A N 1
ATOM 670 C CA . ALA A 1 84 ? 7.188 1.382 -11.473 1.00 96.81 84 ALA A CA 1
ATOM 671 C C . ALA A 1 84 ? 6.989 0.440 -12.676 1.00 96.81 84 ALA A C 1
ATOM 673 O O . ALA A 1 84 ? 7.917 0.217 -13.457 1.00 96.81 84 ALA A O 1
ATOM 674 N N . GLN A 1 85 ? 5.770 -0.073 -12.867 1.00 95.94 85 GLN A N 1
ATOM 675 C CA . GLN A 1 85 ? 5.396 -0.863 -14.043 1.00 95.94 85 GLN A CA 1
ATOM 676 C C . GLN A 1 85 ? 5.443 -0.027 -15.328 1.00 95.94 85 GLN A C 1
ATOM 678 O O . GLN A 1 85 ? 6.027 -0.471 -16.316 1.00 95.94 85 GLN A O 1
ATOM 683 N N . ALA A 1 86 ? 4.896 1.191 -15.314 1.00 95.56 86 ALA A N 1
ATOM 684 C CA . ALA A 1 86 ? 4.960 2.106 -16.452 1.00 95.56 86 ALA A CA 1
ATOM 685 C C . ALA A 1 86 ? 6.412 2.447 -16.828 1.00 95.56 86 ALA A C 1
ATOM 687 O O . ALA A 1 86 ? 6.778 2.383 -18.003 1.00 95.56 86 ALA A O 1
ATOM 688 N N . ASP A 1 87 ? 7.267 2.730 -15.841 1.00 94.06 87 ASP A N 1
ATOM 689 C CA . ASP A 1 87 ? 8.702 2.948 -16.052 1.00 94.06 87 ASP A CA 1
ATOM 690 C C . ASP A 1 87 ? 9.373 1.726 -16.687 1.00 94.06 87 ASP A C 1
ATOM 692 O O . ASP A 1 87 ? 10.142 1.858 -17.640 1.00 94.06 87 ASP A O 1
ATOM 696 N N . TYR A 1 88 ? 9.073 0.526 -16.183 1.00 95.44 88 TYR A N 1
ATOM 697 C CA . TYR A 1 88 ? 9.599 -0.717 -16.737 1.00 95.44 88 TYR A CA 1
ATOM 698 C C . TYR A 1 88 ? 9.203 -0.891 -18.211 1.00 95.44 88 TYR A C 1
ATOM 700 O O . TYR A 1 88 ? 10.057 -1.210 -19.043 1.00 95.44 88 TYR A O 1
ATOM 708 N N . TYR A 1 89 ? 7.934 -0.640 -18.553 1.00 92.38 89 TYR A N 1
ATOM 709 C CA . TYR A 1 89 ? 7.452 -0.723 -19.932 1.00 92.38 89 TYR A CA 1
ATOM 710 C C . TYR A 1 89 ? 8.145 0.288 -20.844 1.00 92.38 89 TYR A C 1
ATOM 712 O O . TYR A 1 89 ? 8.683 -0.118 -21.879 1.00 92.38 89 TYR A O 1
ATOM 720 N N . ASN A 1 90 ? 8.261 1.542 -20.397 1.00 91.56 90 ASN A N 1
ATOM 721 C CA . ASN A 1 90 ? 8.979 2.601 -21.106 1.00 91.56 90 ASN A CA 1
ATOM 722 C C . ASN A 1 90 ? 10.441 2.224 -21.395 1.00 91.56 90 ASN A C 1
ATOM 724 O O . ASN A 1 90 ? 10.906 2.384 -22.522 1.00 91.56 90 ASN A O 1
ATOM 728 N N . ILE A 1 91 ? 11.164 1.676 -20.411 1.00 89.56 91 ILE A N 1
ATOM 729 C CA . ILE A 1 91 ? 12.561 1.236 -20.588 1.00 89.56 91 ILE A CA 1
ATOM 730 C C . ILE A 1 91 ? 12.636 0.024 -21.529 1.00 89.56 91 ILE A C 1
ATOM 732 O O . ILE A 1 91 ? 13.559 -0.081 -22.335 1.00 89.56 91 ILE A O 1
ATOM 736 N N . SER A 1 92 ? 11.665 -0.890 -21.452 1.00 88.25 92 SER A N 1
ATOM 737 C CA . SER A 1 92 ? 11.626 -2.096 -22.290 1.00 88.25 92 SER A CA 1
ATOM 738 C C . SER A 1 92 ? 11.205 -1.832 -23.742 1.00 88.25 92 SER A C 1
ATOM 740 O O . SER A 1 92 ? 11.276 -2.744 -24.566 1.00 88.25 92 SER A O 1
ATOM 742 N N . GLY A 1 93 ? 10.756 -0.611 -24.054 1.00 80.69 93 GLY A N 1
ATOM 743 C CA . GLY A 1 93 ? 10.233 -0.250 -25.370 1.00 80.69 93 GLY A CA 1
ATOM 744 C C . GLY A 1 93 ? 8.895 -0.916 -25.707 1.00 80.69 93 GLY A C 1
ATOM 745 O O . GLY A 1 93 ? 8.567 -1.045 -26.884 1.00 80.69 93 GLY A O 1
ATOM 746 N N . LYS A 1 94 ? 8.140 -1.371 -24.700 1.00 72.50 94 LYS A N 1
ATOM 747 C CA . LYS A 1 94 ? 6.767 -1.863 -24.868 1.00 72.50 94 LYS A CA 1
ATOM 748 C C . LYS A 1 94 ? 5.802 -0.717 -24.589 1.00 72.50 94 LYS A C 1
ATOM 750 O O . LYS A 1 94 ? 5.936 -0.048 -23.569 1.00 72.50 94 LYS A O 1
ATOM 755 N N . GLU A 1 95 ? 4.855 -0.491 -25.494 1.00 52.44 95 GLU A N 1
ATOM 756 C CA . GLU A 1 95 ? 3.796 0.496 -25.280 1.00 52.44 95 GLU A CA 1
ATOM 757 C C . GLU A 1 95 ? 2.909 0.078 -24.097 1.00 52.44 95 GLU A C 1
ATOM 759 O O . GLU A 1 95 ? 2.691 -1.112 -23.854 1.00 52.44 95 GLU A O 1
ATOM 764 N N . ILE A 1 96 ? 2.441 1.074 -23.343 1.00 55.44 96 ILE A N 1
ATOM 765 C CA . ILE A 1 96 ? 1.414 0.905 -22.315 1.00 55.44 96 ILE A CA 1
ATOM 766 C C . ILE A 1 96 ? 0.082 0.844 -23.080 1.00 55.44 96 ILE A C 1
ATOM 768 O O . ILE A 1 96 ? -0.389 1.889 -23.528 1.00 55.44 96 ILE A O 1
ATOM 772 N N . GLU A 1 97 ? -0.462 -0.356 -23.313 1.00 42.53 97 GLU A N 1
ATOM 773 C CA . GLU A 1 97 ? -1.837 -0.528 -23.833 1.00 42.53 97 GLU A CA 1
ATOM 774 C C . GLU A 1 97 ? -2.891 -0.128 -22.792 1.00 42.53 97 GLU A C 1
ATOM 776 O O . GLU A 1 97 ? -2.736 -0.508 -21.606 1.00 42.53 97 GLU A O 1
#